Protein AF-A0A9E7R9G5-F1 (afdb_monomer_lite)

InterPro domains:
  IPR026875 Phosphohydrolase-associated domain [PF13286] (7-100)

Structure (mmCIF, N/CA/C/O backbone):
data_AF-A0A9E7R9G5-F1
#
_entry.id   AF-A0A9E7R9G5-F1
#
loop_
_atom_site.group_PDB
_atom_site.id
_atom_site.type_symbol
_atom_site.label_atom_id
_atom_site.label_alt_id
_atom_site.label_comp_id
_atom_site.label_asym_id
_atom_site.label_entity_id
_atom_site.label_seq_id
_atom_site.pdbx_PDB_ins_code
_atom_site.Cartn_x
_atom_site.Cartn_y
_atom_site.Cartn_z
_atom_site.occupancy
_atom_site.B_iso_or_equiv
_atom_site.auth_seq_id
_atom_site.auth_comp_id
_atom_site.auth_asym_id
_atom_site.auth_atom_id
_atom_site.pdbx_PDB_model_num
ATOM 1 N N . MET A 1 1 ? 2.559 0.585 41.086 1.00 63.09 1 MET A N 1
ATOM 2 C CA . MET A 1 1 ? 2.201 -0.630 40.316 1.00 63.09 1 MET A CA 1
ATOM 3 C C . MET A 1 1 ? 0.713 -0.705 39.971 1.00 63.09 1 MET A C 1
ATOM 5 O O . MET A 1 1 ? 0.422 -0.609 38.792 1.00 63.09 1 MET A O 1
ATOM 9 N N . LYS A 1 2 ? -0.228 -0.760 40.932 1.00 73.81 2 LYS A N 1
ATOM 10 C CA . LYS A 1 2 ? -1.682 -0.893 40.648 1.00 73.81 2 LYS A CA 1
ATOM 11 C C . LYS A 1 2 ? -2.283 0.140 39.677 1.00 73.81 2 LYS A C 1
ATOM 13 O O . LYS A 1 2 ? -3.089 -0.221 38.835 1.00 73.81 2 LYS A O 1
ATOM 18 N N . ALA A 1 3 ? -1.894 1.414 39.757 1.00 77.81 3 ALA A N 1
ATOM 19 C CA . ALA A 1 3 ? -2.446 2.447 38.870 1.00 77.81 3 ALA A CA 1
ATOM 20 C C . ALA A 1 3 ? -2.079 2.235 37.387 1.00 77.81 3 ALA A C 1
ATOM 22 O O . ALA A 1 3 ? -2.902 2.475 36.511 1.00 77.81 3 ALA A O 1
ATOM 23 N N . LEU A 1 4 ? -0.865 1.742 37.109 1.00 80.69 4 LEU A N 1
ATOM 24 C CA . LEU A 1 4 ? -0.420 1.440 35.745 1.00 80.69 4 LEU A CA 1
ATOM 25 C C . LEU A 1 4 ? -1.206 0.260 35.156 1.00 80.69 4 LEU A C 1
ATOM 27 O O . LEU A 1 4 ? -1.590 0.289 33.992 1.00 80.69 4 LEU A O 1
ATOM 31 N N . GLU A 1 5 ? -1.483 -0.741 35.988 1.00 88.25 5 GLU A N 1
ATOM 32 C CA . GLU A 1 5 ? -2.271 -1.919 35.627 1.00 88.25 5 GLU A CA 1
ATOM 33 C C . GLU A 1 5 ? -3.726 -1.549 35.289 1.00 88.25 5 GLU A C 1
ATOM 35 O O . GLU A 1 5 ? -4.255 -1.982 34.267 1.00 88.25 5 GLU A O 1
ATOM 40 N N . VAL A 1 6 ? -4.341 -0.651 36.069 1.00 93.44 6 VAL A N 1
ATOM 41 C CA . VAL A 1 6 ? -5.690 -0.127 35.789 1.00 93.44 6 VAL A CA 1
ATOM 42 C C . VAL A 1 6 ? -5.736 0.632 34.458 1.00 93.44 6 VAL A C 1
ATOM 44 O O . VAL A 1 6 ? -6.659 0.432 33.671 1.00 93.44 6 VAL A O 1
ATOM 47 N N . VAL A 1 7 ? -4.734 1.466 34.161 1.00 95.88 7 VAL A N 1
ATOM 48 C CA . VAL A 1 7 ? -4.665 2.198 32.881 1.00 95.88 7 VAL A CA 1
ATOM 49 C C . VAL A 1 7 ? -4.516 1.240 31.697 1.00 95.88 7 VAL A C 1
ATOM 51 O O . VAL A 1 7 ? -5.191 1.411 30.682 1.00 95.88 7 VAL A O 1
ATOM 54 N N . GLN A 1 8 ? -3.682 0.204 31.815 1.00 96.38 8 GLN A N 1
ATOM 55 C CA . GLN A 1 8 ? -3.548 -0.816 30.770 1.00 96.38 8 GLN A CA 1
ATOM 56 C C . GLN A 1 8 ? -4.876 -1.539 30.518 1.00 96.38 8 GLN A C 1
ATOM 58 O O . GLN A 1 8 ? -5.286 -1.676 29.368 1.00 96.38 8 GLN A O 1
ATOM 63 N N . GLN A 1 9 ? -5.592 -1.926 31.576 1.00 96.44 9 GLN A N 1
ATOM 64 C CA . GLN A 1 9 ? -6.910 -2.557 31.455 1.00 96.44 9 GLN A CA 1
ATOM 65 C C . GLN A 1 9 ? -7.932 -1.642 30.769 1.00 96.44 9 GLN A C 1
ATOM 67 O O . GLN A 1 9 ? -8.675 -2.096 29.901 1.00 96.44 9 GLN A O 1
ATOM 72 N N . GLN A 1 10 ? -7.946 -0.349 31.100 1.00 96.56 10 GLN A N 1
ATOM 73 C CA . GLN A 1 10 ? -8.817 0.628 30.441 1.00 96.56 10 GLN A CA 1
ATOM 74 C C . GLN A 1 10 ? -8.511 0.752 28.944 1.00 96.56 10 GLN A C 1
ATOM 76 O O . GLN A 1 10 ? -9.431 0.749 28.127 1.00 96.56 10 GLN A O 1
ATOM 81 N N . ILE A 1 11 ? -7.229 0.808 28.570 1.00 97.69 11 ILE A N 1
ATOM 82 C CA . ILE A 1 11 ? -6.806 0.839 27.164 1.00 97.69 11 ILE A CA 1
ATOM 83 C C . ILE A 1 11 ? -7.270 -0.424 26.431 1.00 97.69 11 ILE A C 1
ATOM 85 O O . ILE A 1 11 ? -7.795 -0.323 25.322 1.00 97.69 11 ILE A O 1
ATOM 89 N N . GLU A 1 12 ? -7.118 -1.604 27.033 1.00 97.94 12 GLU A N 1
ATOM 90 C CA . GLU A 1 12 ? -7.557 -2.858 26.412 1.00 97.94 12 GLU A CA 1
ATOM 91 C C . GLU A 1 12 ? -9.081 -2.923 26.247 1.00 97.94 12 GLU A C 1
ATOM 93 O O . GLU A 1 12 ? -9.568 -3.312 25.184 1.00 97.94 12 GLU A O 1
ATOM 98 N N . ILE A 1 13 ? -9.847 -2.442 27.232 1.00 97.50 13 ILE A N 1
ATOM 99 C CA . ILE A 1 13 ? -11.305 -2.306 27.105 1.00 97.50 13 ILE A CA 1
ATOM 100 C C . ILE A 1 13 ? -11.656 -1.376 25.935 1.00 97.50 13 ILE A C 1
ATOM 102 O O . ILE A 1 13 ? -12.480 -1.738 25.092 1.00 97.50 13 ILE A O 1
ATOM 106 N N . LEU A 1 14 ? -11.008 -0.212 25.821 1.00 98.06 14 LEU A N 1
ATOM 107 C CA . LEU A 1 14 ? -11.255 0.730 24.723 1.00 98.06 14 LEU A CA 1
ATOM 108 C C . LEU A 1 14 ? -10.889 0.140 23.354 1.00 98.06 14 LEU A C 1
ATOM 110 O O . LEU A 1 14 ? -11.637 0.324 22.389 1.00 98.06 14 LEU A O 1
ATOM 114 N N . LYS A 1 15 ? -9.788 -0.615 23.256 1.00 97.75 15 LYS A N 1
ATOM 115 C CA . LYS A 1 15 ? -9.417 -1.338 22.030 1.00 97.75 15 LYS A CA 1
ATOM 116 C C . LYS A 1 15 ? -10.464 -2.384 21.658 1.00 97.75 15 LYS A C 1
ATOM 118 O O . LYS A 1 15 ? -10.830 -2.470 20.486 1.00 97.75 15 LYS A O 1
ATOM 123 N N . HIS A 1 16 ? -10.971 -3.152 22.623 1.00 96.88 16 HIS A N 1
ATOM 124 C CA . HIS A 1 16 ? -12.015 -4.151 22.381 1.00 96.88 16 HIS A CA 1
ATOM 125 C C . HIS A 1 16 ? -13.327 -3.521 21.919 1.00 96.88 16 HIS A C 1
ATOM 127 O O . HIS A 1 16 ? -13.885 -3.958 20.911 1.00 96.88 16 HIS A O 1
ATOM 133 N N . LEU A 1 17 ? -13.782 -2.461 22.592 1.00 96.88 17 LEU A N 1
ATOM 134 C CA . LEU A 1 17 ? -14.980 -1.725 22.191 1.00 96.88 17 LEU A CA 1
ATOM 135 C C . LEU A 1 17 ? -14.819 -1.131 20.787 1.00 96.88 17 LEU A C 1
ATOM 137 O O . LEU A 1 17 ? -15.700 -1.297 19.946 1.00 96.88 17 LEU A O 1
ATOM 141 N N . THR A 1 18 ? -13.667 -0.525 20.490 1.00 96.69 18 THR A N 1
ATOM 142 C CA . THR A 1 18 ? -13.371 0.008 19.151 1.00 96.69 18 THR A CA 1
ATOM 143 C C . THR A 1 18 ? -13.376 -1.103 18.105 1.00 96.69 18 THR A C 1
ATOM 145 O O . THR A 1 18 ? -13.973 -0.955 17.039 1.00 96.69 18 THR A O 1
ATOM 148 N N . LYS A 1 19 ? -12.753 -2.249 18.400 1.00 94.12 19 LYS A N 1
ATOM 149 C CA . LYS A 1 19 ? -12.718 -3.382 17.475 1.00 94.12 19 LYS A CA 1
ATOM 150 C C . LYS A 1 19 ? -14.124 -3.883 17.151 1.00 94.12 19 LYS A C 1
ATOM 152 O O . LYS A 1 19 ? -14.422 -4.068 15.977 1.00 94.12 19 LYS A O 1
ATOM 157 N N . PHE A 1 20 ? -14.966 -4.060 18.166 1.00 93.50 20 PHE A N 1
ATOM 158 C CA . PHE A 1 20 ? -16.303 -4.633 18.020 1.00 93.50 20 PHE A CA 1
ATOM 159 C C . PHE A 1 20 ? -17.317 -3.667 17.385 1.00 93.50 20 PHE A C 1
ATOM 161 O O . PHE A 1 20 ? -18.064 -4.046 16.485 1.00 93.50 20 PHE A O 1
ATOM 168 N N . TYR A 1 21 ? -17.346 -2.408 17.824 1.00 92.69 21 TYR A N 1
ATOM 169 C CA . TYR A 1 21 ? -18.369 -1.458 17.375 1.00 92.69 21 TYR A CA 1
ATOM 170 C C . TYR A 1 21 ? -17.963 -0.655 16.139 1.00 92.69 21 TYR A C 1
ATOM 172 O O . TYR A 1 21 ? -18.830 -0.246 15.368 1.00 92.69 21 TYR A O 1
ATOM 180 N N . VAL A 1 22 ? -16.662 -0.432 15.929 1.00 93.62 22 VAL A N 1
ATOM 181 C CA . VAL A 1 22 ? -16.160 0.391 14.819 1.00 93.62 22 VAL A CA 1
ATOM 182 C C . VAL A 1 22 ? -15.505 -0.479 13.756 1.00 93.62 22 VAL A C 1
ATOM 184 O O . VAL A 1 22 ? -15.916 -0.443 12.598 1.00 93.62 22 VAL A O 1
ATOM 187 N N . ILE A 1 23 ? -14.503 -1.284 14.131 1.00 91.62 23 ILE A N 1
ATOM 188 C CA . ILE A 1 23 ? -13.678 -1.985 13.138 1.00 91.62 23 ILE A CA 1
ATOM 189 C C . ILE A 1 23 ? -14.483 -3.071 12.421 1.00 91.62 23 ILE A C 1
ATOM 191 O O . ILE A 1 23 ? -14.434 -3.147 11.199 1.00 91.62 23 ILE A O 1
ATOM 195 N N . THR A 1 24 ? -15.249 -3.887 13.149 1.00 91.19 24 THR A N 1
ATOM 196 C CA . THR A 1 24 ? -16.042 -4.985 12.568 1.00 91.19 24 THR A CA 1
ATOM 197 C C . THR A 1 24 ? -17.379 -4.551 11.968 1.00 91.19 24 THR A C 1
ATOM 199 O O . THR A 1 24 ? -18.174 -5.403 11.576 1.00 91.19 24 THR A O 1
ATOM 202 N N . ASN A 1 25 ? -17.641 -3.246 11.856 1.00 93.38 25 ASN A N 1
ATOM 203 C CA . ASN A 1 25 ? -18.810 -2.758 11.135 1.00 93.38 25 ASN A CA 1
ATOM 204 C C . ASN A 1 25 ? -18.758 -3.200 9.658 1.00 93.38 25 ASN A C 1
ATOM 206 O O . ASN A 1 25 ? -17.717 -3.108 9.002 1.00 93.38 25 ASN A O 1
ATOM 210 N N . SER A 1 26 ? -19.892 -3.657 9.121 1.00 88.50 26 SER A N 1
ATOM 211 C CA . SER A 1 26 ? -19.994 -4.210 7.765 1.00 88.50 26 SER A CA 1
ATOM 212 C C . SER A 1 26 ? -19.550 -3.235 6.670 1.00 88.50 26 SER A C 1
ATOM 214 O O . SER A 1 26 ? -18.868 -3.654 5.735 1.00 88.50 26 SER A O 1
ATOM 216 N N . GLY A 1 27 ? -19.860 -1.942 6.797 1.00 91.56 27 GLY A N 1
ATOM 217 C CA . GLY A 1 27 ? -19.439 -0.920 5.838 1.00 91.56 27 GLY A CA 1
ATOM 218 C C . GLY A 1 27 ? -17.920 -0.740 5.813 1.00 91.56 27 GLY A C 1
ATOM 219 O O . GLY A 1 27 ? -17.313 -0.718 4.741 1.00 91.56 27 GLY A O 1
ATOM 220 N N . LEU A 1 28 ? -17.278 -0.705 6.986 1.00 92.38 28 LEU A N 1
ATOM 221 C CA . LEU A 1 28 ? -15.818 -0.623 7.060 1.00 92.38 28 LEU A CA 1
ATOM 222 C C . LEU A 1 28 ? -15.157 -1.909 6.544 1.00 92.38 28 LEU A C 1
ATOM 224 O O . LEU A 1 28 ? -14.161 -1.846 5.827 1.00 92.38 28 LEU A O 1
ATOM 228 N N . MET A 1 29 ? -15.727 -3.076 6.848 1.00 92.88 29 MET A N 1
ATOM 229 C CA . MET A 1 29 ? -15.251 -4.360 6.324 1.00 92.88 29 MET A CA 1
ATOM 230 C C . MET A 1 29 ? -15.307 -4.414 4.790 1.00 92.88 29 MET A C 1
ATOM 232 O O . MET A 1 29 ? -14.344 -4.854 4.158 1.00 92.88 29 MET A O 1
ATOM 236 N N . GLN A 1 30 ? -16.386 -3.913 4.176 1.00 93.81 30 GLN A N 1
ATOM 237 C CA . GLN A 1 30 ? -16.502 -3.790 2.718 1.00 93.81 30 GLN A CA 1
ATOM 238 C C . GLN A 1 30 ? -15.426 -2.864 2.136 1.00 93.81 30 GLN A C 1
ATOM 240 O O . GLN A 1 30 ? -14.767 -3.225 1.158 1.00 93.81 30 GLN A O 1
ATOM 245 N N . GLN A 1 31 ? -15.195 -1.703 2.759 1.00 93.44 31 GLN A N 1
ATOM 246 C CA . GLN A 1 31 ? -14.135 -0.778 2.342 1.00 93.44 31 GLN A CA 1
ATOM 247 C C . GLN A 1 31 ? -12.747 -1.422 2.443 1.00 93.44 31 GLN A C 1
ATOM 249 O O . GLN A 1 31 ? -11.966 -1.356 1.495 1.00 93.44 31 GLN A O 1
ATOM 254 N N . GLN A 1 32 ? -12.449 -2.116 3.544 1.00 93.94 32 GLN A N 1
ATOM 255 C CA . GLN A 1 32 ? -11.178 -2.823 3.722 1.00 93.94 32 GLN A CA 1
ATOM 256 C C . GLN A 1 32 ? -10.979 -3.940 2.695 1.00 93.94 32 GLN A C 1
ATOM 258 O O . GLN A 1 32 ? -9.862 -4.136 2.213 1.00 93.94 32 GLN A O 1
ATOM 263 N N . LEU A 1 33 ? -12.040 -4.671 2.343 1.00 96.06 33 LEU A N 1
ATOM 264 C CA . LEU A 1 33 ? -11.982 -5.689 1.296 1.00 96.06 33 LEU A CA 1
ATOM 265 C C . LEU A 1 33 ? -11.617 -5.063 -0.059 1.00 96.06 33 LEU A C 1
ATOM 267 O O . LEU A 1 33 ? -10.720 -5.564 -0.741 1.00 96.06 33 LEU A O 1
ATOM 271 N N . GLY A 1 34 ? -12.256 -3.943 -0.410 1.00 95.19 34 GLY A N 1
ATOM 272 C CA . GLY A 1 34 ? -11.940 -3.174 -1.614 1.00 95.19 34 GLY A CA 1
ATOM 273 C C . GLY A 1 34 ? -10.497 -2.664 -1.624 1.00 95.19 34 GLY A C 1
ATOM 274 O O . GLY A 1 34 ? -9.775 -2.884 -2.594 1.00 95.19 34 GLY A O 1
ATOM 275 N N . GLN A 1 35 ? -10.034 -2.070 -0.523 1.00 96.06 35 GLN A N 1
ATOM 276 C CA . GLN A 1 35 ? -8.663 -1.559 -0.417 1.00 96.06 35 GLN A CA 1
ATOM 277 C C . GLN A 1 35 ? -7.608 -2.667 -0.515 1.00 96.06 35 GLN A C 1
ATOM 279 O O . GLN A 1 35 ? -6.611 -2.514 -1.221 1.00 96.06 35 GLN A O 1
ATOM 284 N N . LYS A 1 36 ? -7.839 -3.831 0.108 1.00 97.50 36 LYS A N 1
ATOM 285 C CA . LYS A 1 36 ? -6.950 -4.999 -0.042 1.00 97.50 36 LYS A CA 1
ATOM 286 C C . LYS A 1 36 ? -6.836 -5.445 -1.498 1.00 97.50 36 LYS A C 1
ATOM 288 O O . LYS A 1 36 ? -5.754 -5.838 -1.927 1.00 97.50 36 LYS A O 1
ATOM 293 N N . ARG A 1 37 ? -7.939 -5.396 -2.250 1.00 97.38 37 ARG A N 1
ATOM 294 C CA . ARG A 1 37 ? -7.947 -5.713 -3.681 1.00 97.38 37 ARG A CA 1
ATOM 295 C C . ARG A 1 37 ? -7.126 -4.699 -4.479 1.00 97.38 37 ARG A C 1
ATOM 297 O O . ARG A 1 37 ? -6.259 -5.117 -5.235 1.00 97.38 37 ARG A O 1
ATOM 304 N N . VAL A 1 38 ? -7.344 -3.402 -4.250 1.00 97.12 38 VAL A N 1
ATOM 305 C CA . VAL A 1 38 ? -6.590 -2.313 -4.899 1.00 97.12 38 VAL A CA 1
ATOM 306 C C . VAL A 1 38 ? -5.085 -2.476 -4.678 1.00 97.12 38 VAL A C 1
ATOM 308 O O . VAL A 1 38 ? -4.324 -2.472 -5.640 1.00 97.12 38 VAL A O 1
ATOM 311 N N . VAL A 1 39 ? -4.649 -2.674 -3.429 1.00 98.00 39 VAL A N 1
ATOM 312 C CA . VAL A 1 39 ? -3.222 -2.833 -3.094 1.00 98.00 39 VAL A CA 1
ATOM 313 C C . VAL A 1 39 ? -2.622 -4.075 -3.750 1.00 98.00 39 VAL A C 1
ATOM 315 O O . VAL A 1 39 ? -1.526 -3.994 -4.301 1.00 98.00 39 VAL A O 1
ATOM 318 N N . ARG A 1 40 ? -3.330 -5.212 -3.713 1.00 98.38 40 ARG A N 1
ATOM 319 C CA . ARG A 1 40 ? -2.866 -6.461 -4.331 1.00 98.38 40 ARG A CA 1
ATOM 320 C C . ARG A 1 40 ? -2.654 -6.295 -5.833 1.00 98.38 40 ARG A C 1
ATOM 322 O O . ARG A 1 40 ? -1.568 -6.571 -6.324 1.00 98.38 40 ARG A O 1
ATOM 329 N N . GLU A 1 41 ? -3.672 -5.808 -6.534 1.00 97.50 41 GLU A N 1
ATOM 330 C CA . GLU A 1 41 ? -3.633 -5.683 -7.993 1.00 97.50 41 GLU A CA 1
ATOM 331 C C . GLU A 1 41 ? -2.605 -4.628 -8.440 1.00 97.50 41 GLU A C 1
ATOM 333 O O . GLU A 1 41 ? -1.890 -4.843 -9.416 1.00 97.50 41 GLU A O 1
ATOM 338 N N . LEU A 1 42 ? -2.454 -3.521 -7.696 1.00 97.00 42 LEU A N 1
ATOM 339 C CA . LEU A 1 42 ? -1.374 -2.555 -7.940 1.00 97.00 42 LEU A CA 1
ATOM 340 C C . LEU A 1 42 ? 0.012 -3.178 -7.766 1.00 97.00 42 LEU A C 1
ATOM 342 O O . LEU A 1 42 ? 0.917 -2.876 -8.541 1.00 97.00 42 LEU A O 1
ATOM 346 N N . PHE A 1 43 ? 0.194 -4.011 -6.739 1.00 98.06 43 PHE A N 1
ATOM 347 C CA . PHE A 1 43 ? 1.474 -4.663 -6.489 1.00 98.06 43 PHE A CA 1
ATOM 348 C C . PHE A 1 43 ? 1.828 -5.627 -7.618 1.00 98.06 43 PHE A C 1
ATOM 350 O O . PHE A 1 43 ? 2.940 -5.568 -8.133 1.00 98.06 43 PHE A O 1
ATOM 357 N N . GLU A 1 44 ? 0.890 -6.482 -8.020 1.00 97.50 44 GLU A N 1
ATOM 358 C CA . GLU A 1 44 ? 1.080 -7.449 -9.105 1.00 97.50 44 GLU A CA 1
ATOM 359 C C . GLU A 1 44 ? 1.430 -6.748 -10.425 1.00 97.50 44 GLU A C 1
ATOM 361 O O . GLU A 1 44 ? 2.441 -7.084 -11.050 1.00 97.50 44 GLU A O 1
ATOM 366 N N . GLU A 1 45 ? 0.668 -5.713 -10.798 1.00 96.19 45 GLU A N 1
ATOM 367 C CA . GLU A 1 45 ? 0.932 -4.938 -12.010 1.00 96.19 45 GLU A CA 1
ATOM 368 C C . GLU A 1 45 ? 2.308 -4.271 -11.946 1.00 96.19 45 GLU A C 1
ATOM 370 O O . GLU A 1 45 ? 3.144 -4.462 -12.828 1.00 96.19 45 GLU A O 1
ATOM 375 N N . PHE A 1 46 ? 2.594 -3.501 -10.894 1.00 95.69 46 PHE A N 1
ATOM 376 C CA . PHE A 1 46 ? 3.860 -2.774 -10.820 1.00 95.69 46 PHE A CA 1
ATOM 377 C C . PHE A 1 46 ? 5.069 -3.676 -10.644 1.00 95.69 46 PHE A C 1
ATOM 379 O O . PHE A 1 46 ? 6.154 -3.322 -11.105 1.00 95.69 46 PHE A O 1
ATOM 386 N N . TYR A 1 47 ? 4.910 -4.849 -10.038 1.00 96.88 47 TYR A N 1
ATOM 387 C CA . TYR A 1 47 ? 5.975 -5.837 -9.994 1.00 96.88 47 TYR A CA 1
ATOM 388 C C . TYR A 1 47 ? 6.327 -6.326 -11.398 1.00 96.88 47 TYR A C 1
ATOM 390 O O . TYR A 1 47 ? 7.508 -6.301 -11.760 1.00 96.88 47 TYR A O 1
ATOM 398 N N . SER A 1 48 ? 5.323 -6.654 -12.213 1.00 95.75 48 SER A N 1
ATOM 399 C CA . SER A 1 48 ? 5.510 -7.004 -13.626 1.00 95.75 48 SER A CA 1
ATOM 400 C C . SER A 1 48 ? 6.151 -5.850 -14.411 1.00 95.75 48 SER A C 1
ATOM 402 O O . SER A 1 48 ? 7.214 -5.999 -15.012 1.00 95.75 48 SER A O 1
ATOM 404 N N . GLN A 1 49 ? 5.603 -4.641 -14.279 1.00 94.50 49 GLN A N 1
ATOM 405 C CA . GLN A 1 49 ? 6.073 -3.435 -14.969 1.00 94.50 49 GLN A CA 1
ATOM 406 C C . GLN A 1 49 ? 7.460 -2.949 -14.510 1.00 94.50 49 GLN A C 1
ATOM 408 O O . GLN A 1 49 ? 8.084 -2.122 -15.177 1.00 94.50 49 GLN A O 1
ATOM 413 N N . SER A 1 50 ? 7.955 -3.419 -13.362 1.00 94.38 50 SER A N 1
ATOM 414 C CA . SER A 1 50 ? 9.288 -3.077 -12.845 1.00 94.38 50 SER A CA 1
ATOM 415 C C . SER A 1 50 ? 10.412 -3.928 -13.440 1.00 94.38 50 SER A C 1
ATOM 417 O O . SER A 1 50 ? 11.588 -3.677 -13.142 1.00 94.38 50 SER A O 1
ATOM 419 N N . ALA A 1 51 ? 10.083 -4.945 -14.238 1.00 93.81 51 ALA A N 1
ATOM 420 C CA . ALA A 1 51 ? 11.063 -5.857 -14.805 1.00 93.81 51 ALA A CA 1
ATOM 421 C C . ALA A 1 51 ? 11.990 -5.146 -15.818 1.00 93.81 51 ALA A C 1
ATOM 423 O O . ALA A 1 51 ? 11.552 -4.214 -16.501 1.00 93.81 51 ALA A O 1
ATOM 424 N N . PRO A 1 52 ? 13.295 -5.478 -15.873 1.00 89.25 52 PRO A N 1
ATOM 425 C CA . PRO A 1 52 ? 14.238 -4.870 -16.817 1.00 89.25 52 PRO A CA 1
ATOM 426 C C . PRO A 1 52 ? 13.779 -4.903 -18.275 1.00 89.25 52 PRO A C 1
ATOM 428 O O . PRO A 1 52 ? 13.884 -3.886 -18.951 1.00 89.25 52 PRO A O 1
ATOM 431 N N . GLU A 1 53 ? 13.208 -6.021 -18.703 1.00 92.06 53 GLU A N 1
ATOM 432 C CA . GLU A 1 53 ? 12.719 -6.299 -20.052 1.00 92.06 53 GLU A CA 1
ATOM 433 C C . GLU A 1 53 ? 11.512 -5.449 -20.475 1.00 92.06 53 GLU A C 1
ATOM 435 O O . GLU A 1 53 ? 11.266 -5.285 -21.665 1.00 92.06 53 GLU A O 1
ATOM 440 N N . VAL A 1 54 ? 10.778 -4.877 -19.516 1.00 90.75 54 VAL A N 1
ATOM 441 C CA . VAL A 1 54 ? 9.615 -4.011 -19.778 1.00 90.75 54 VAL A CA 1
ATOM 442 C C . VAL A 1 54 ? 10.024 -2.535 -19.899 1.00 90.75 54 VAL A C 1
ATOM 444 O O . VAL A 1 54 ? 9.247 -1.690 -20.343 1.00 90.75 54 VAL A O 1
ATOM 447 N N . GLN A 1 55 ? 11.245 -2.178 -19.495 1.00 86.19 55 GLN A N 1
ATOM 448 C CA . GLN A 1 55 ? 11.709 -0.792 -19.539 1.00 86.19 55 GLN A CA 1
ATOM 449 C C . GLN A 1 55 ? 12.281 -0.423 -20.918 1.00 86.19 55 GLN A C 1
ATOM 451 O O . GLN A 1 55 ? 13.029 -1.220 -21.482 1.00 86.19 55 GLN A O 1
ATOM 456 N N . PRO A 1 56 ? 12.035 0.807 -21.427 1.00 84.19 56 PRO A N 1
ATOM 457 C CA . PRO A 1 56 ? 11.362 1.954 -20.787 1.00 84.19 56 PRO A CA 1
ATOM 458 C C . PRO A 1 56 ? 9.829 2.043 -20.971 1.00 84.19 56 PRO A C 1
ATOM 460 O O . PRO A 1 56 ? 9.222 3.042 -20.569 1.00 84.19 56 PRO A O 1
ATOM 463 N N . GLN A 1 57 ? 9.190 1.049 -21.590 1.00 86.00 57 GLN A N 1
ATOM 464 C CA . GLN A 1 57 ? 7.761 1.046 -21.947 1.00 86.00 57 GLN A CA 1
ATOM 465 C C . GLN A 1 57 ? 6.818 0.804 -20.752 1.00 86.00 57 GLN A C 1
ATOM 467 O O . GLN A 1 57 ? 5.600 0.824 -20.911 1.00 86.00 57 GLN A O 1
ATOM 472 N N . SER A 1 58 ? 7.373 0.631 -19.552 1.00 89.94 58 SER A N 1
ATOM 473 C CA . SER A 1 58 ? 6.666 0.383 -18.294 1.00 89.94 58 SER A CA 1
ATOM 474 C C . SER A 1 58 ? 5.495 1.328 -18.011 1.00 89.94 58 SER A C 1
ATOM 476 O O . SER A 1 58 ? 5.617 2.546 -18.121 1.00 89.94 58 SER A O 1
ATOM 478 N N . ALA A 1 59 ? 4.384 0.802 -17.500 1.00 87.38 59 ALA A N 1
ATOM 479 C CA . ALA A 1 59 ? 3.253 1.606 -17.028 1.00 87.38 59 ALA A CA 1
ATOM 480 C C . ALA A 1 59 ? 3.521 2.348 -15.695 1.00 87.38 59 ALA A C 1
ATOM 482 O O . ALA A 1 59 ? 2.669 3.106 -15.224 1.00 87.38 59 ALA A O 1
ATOM 483 N N . ILE A 1 60 ? 4.698 2.171 -15.076 1.00 90.31 60 ILE A N 1
ATOM 484 C CA . ILE A 1 60 ? 5.080 2.892 -13.852 1.00 90.31 60 ILE A CA 1
ATOM 485 C C . ILE A 1 60 ? 5.170 4.403 -14.150 1.00 90.31 60 ILE A C 1
ATOM 487 O O . ILE A 1 60 ? 5.875 4.793 -15.090 1.00 90.31 60 ILE A O 1
ATOM 491 N N . PRO A 1 61 ? 4.519 5.280 -13.355 1.00 86.00 61 PRO A N 1
ATOM 492 C CA . PRO A 1 61 ? 4.560 6.720 -13.595 1.00 86.00 61 PRO A CA 1
ATOM 493 C C . PRO A 1 61 ? 5.981 7.293 -13.516 1.00 86.00 61 PRO A C 1
ATOM 495 O O . PRO A 1 61 ? 6.781 6.884 -12.673 1.00 86.00 61 PRO A O 1
ATOM 498 N N . SER A 1 62 ? 6.265 8.289 -14.362 1.00 82.81 62 SER A N 1
ATOM 499 C CA . SER A 1 62 ? 7.601 8.882 -14.553 1.00 82.81 62 SER A CA 1
ATOM 500 C C . SER A 1 62 ? 8.367 9.211 -13.252 1.00 82.81 62 SER A C 1
ATOM 502 O O . SER A 1 62 ? 9.498 8.738 -13.122 1.00 82.81 62 SER A O 1
ATOM 504 N N . PRO A 1 63 ? 7.775 9.866 -12.223 1.00 82.19 63 PRO A N 1
ATOM 505 C CA . PRO A 1 63 ? 8.494 10.185 -10.980 1.00 82.19 63 PRO A CA 1
ATOM 506 C C . PRO A 1 63 ? 9.054 8.965 -10.231 1.00 82.19 63 PRO A C 1
ATOM 508 O O . PRO A 1 63 ? 9.995 9.083 -9.448 1.00 82.19 63 PRO A O 1
ATOM 511 N N . TYR A 1 64 ? 8.479 7.780 -10.452 1.00 87.81 64 TYR A N 1
ATOM 512 C CA . TYR A 1 64 ? 8.908 6.543 -9.805 1.00 87.81 64 TYR A CA 1
ATOM 513 C C . TYR A 1 64 ? 9.906 5.738 -10.646 1.00 87.81 64 TYR A C 1
ATOM 515 O O . TYR A 1 64 ? 10.579 4.868 -10.096 1.00 87.81 64 TYR A O 1
ATOM 523 N N . ARG A 1 65 ? 10.055 6.023 -11.947 1.00 85.38 65 ARG A N 1
ATOM 524 C CA . ARG A 1 65 ? 11.020 5.315 -12.806 1.00 85.38 65 ARG A CA 1
ATOM 525 C C . ARG A 1 65 ? 12.466 5.638 -12.429 1.00 85.38 65 ARG A C 1
ATOM 527 O O . ARG A 1 65 ? 13.278 4.723 -12.324 1.00 85.38 65 ARG A O 1
ATOM 534 N N . GLU A 1 66 ? 12.763 6.898 -12.113 1.00 85.38 66 GLU A N 1
ATOM 535 C CA . GLU A 1 66 ? 14.093 7.293 -11.618 1.00 85.38 66 GLU A CA 1
ATOM 536 C C . GLU A 1 66 ? 14.423 6.618 -10.281 1.00 85.38 66 GLU A C 1
ATOM 538 O O . GLU A 1 66 ? 15.527 6.116 -10.063 1.00 85.38 66 GLU A O 1
ATOM 543 N N . ARG A 1 67 ? 13.423 6.504 -9.398 1.00 87.00 67 ARG A N 1
ATOM 544 C CA . ARG A 1 67 ? 13.563 5.762 -8.138 1.00 87.00 67 ARG A CA 1
ATOM 545 C C . ARG A 1 67 ? 13.842 4.279 -8.386 1.00 87.00 67 ARG A C 1
ATOM 547 O O . ARG A 1 67 ? 14.672 3.715 -7.682 1.00 87.00 67 ARG A O 1
ATOM 554 N N . LEU A 1 68 ? 13.198 3.653 -9.375 1.00 88.06 68 LEU A N 1
ATOM 555 C CA . LEU A 1 68 ? 13.456 2.253 -9.725 1.00 88.06 68 LEU A CA 1
ATOM 556 C C . LEU A 1 68 ? 14.913 2.038 -10.143 1.00 88.06 68 LEU A C 1
ATOM 558 O O . LEU A 1 68 ? 15.523 1.064 -9.705 1.00 88.06 68 LEU A O 1
ATOM 562 N N . LYS A 1 69 ? 15.481 2.949 -10.942 1.00 85.44 69 LYS A N 1
ATOM 563 C CA . LYS A 1 69 ? 16.896 2.891 -11.333 1.00 85.44 69 LYS A CA 1
ATOM 564 C C . LYS A 1 69 ? 17.807 2.894 -10.101 1.00 85.44 69 LYS A C 1
ATOM 566 O O . LYS A 1 69 ? 18.584 1.965 -9.927 1.00 85.44 69 LYS A O 1
ATOM 571 N N . GLY A 1 70 ? 17.595 3.826 -9.170 1.00 86.75 70 GLY A N 1
ATOM 572 C CA . GLY A 1 70 ? 18.368 3.874 -7.923 1.00 86.75 70 GLY A CA 1
ATOM 573 C C . GLY A 1 70 ? 18.177 2.665 -6.990 1.00 86.75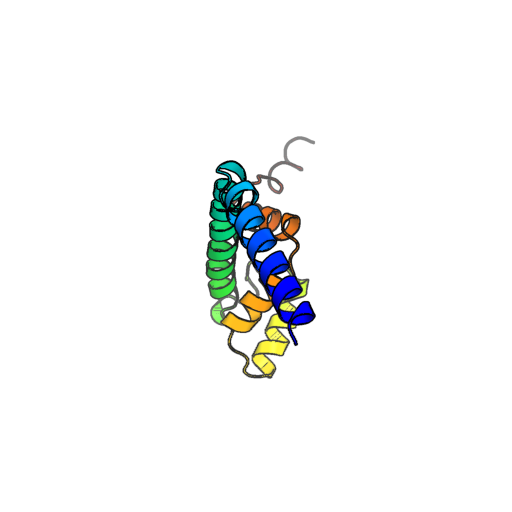 70 GLY A C 1
ATOM 574 O O . GLY A 1 70 ? 19.018 2.412 -6.130 1.00 86.75 70 GLY A O 1
ATOM 575 N N . TYR A 1 71 ? 17.082 1.906 -7.111 1.00 89.31 71 TYR A N 1
ATOM 576 C CA . TYR A 1 71 ? 16.933 0.623 -6.408 1.00 89.31 71 TYR A CA 1
ATOM 577 C C . TYR A 1 71 ? 17.739 -0.488 -7.085 1.00 89.31 71 TYR A C 1
ATOM 579 O O . TYR A 1 71 ? 18.369 -1.270 -6.378 1.00 89.31 71 TYR A O 1
ATOM 587 N N . ARG A 1 72 ? 17.771 -0.526 -8.425 1.00 85.81 72 ARG A N 1
ATOM 588 C CA . ARG A 1 72 ? 18.597 -1.477 -9.189 1.00 85.81 72 ARG A CA 1
ATOM 589 C C . ARG A 1 72 ? 20.085 -1.268 -8.921 1.00 85.81 72 ARG A C 1
ATOM 591 O O . ARG A 1 72 ? 20.782 -2.235 -8.653 1.00 85.81 72 ARG A O 1
ATOM 598 N N . ASP A 1 73 ? 20.538 -0.016 -8.897 1.00 88.69 73 ASP A N 1
ATOM 599 C CA . ASP A 1 73 ? 21.947 0.326 -8.648 1.00 88.69 73 ASP A CA 1
ATOM 600 C C . ASP A 1 73 ? 22.425 -0.098 -7.245 1.00 88.69 73 ASP A C 1
ATOM 602 O O . ASP A 1 73 ? 23.615 -0.293 -7.017 1.00 88.69 73 ASP A O 1
ATOM 606 N N . ARG A 1 74 ? 21.492 -0.252 -6.297 1.00 90.44 74 ARG A N 1
ATOM 607 C CA . ARG A 1 74 ? 21.750 -0.691 -4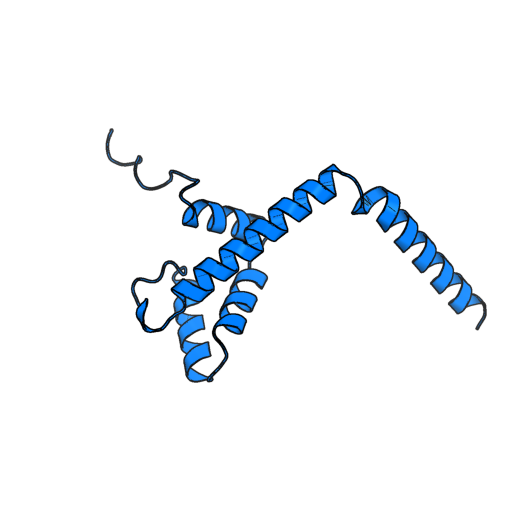.915 1.00 90.44 74 ARG A CA 1
ATOM 608 C C . ARG A 1 74 ? 21.422 -2.168 -4.673 1.00 90.44 74 ARG A C 1
ATOM 610 O O . ARG A 1 74 ? 21.373 -2.575 -3.517 1.00 90.44 74 ARG A O 1
ATOM 617 N N . ASP A 1 75 ? 21.141 -2.927 -5.733 1.00 89.38 75 ASP A N 1
ATOM 618 C CA . ASP A 1 75 ? 20.740 -4.339 -5.679 1.00 89.38 75 ASP A CA 1
ATOM 619 C C . ASP A 1 75 ? 19.546 -4.611 -4.736 1.00 89.38 75 ASP A C 1
ATOM 621 O O . ASP A 1 75 ? 19.437 -5.635 -4.061 1.00 89.38 75 ASP A O 1
ATOM 625 N N . VAL A 1 76 ? 18.617 -3.653 -4.648 1.00 92.62 76 VAL A N 1
ATOM 626 C CA . VAL A 1 76 ? 17.424 -3.793 -3.808 1.00 92.62 76 VAL A CA 1
ATOM 627 C C . VAL A 1 76 ? 16.356 -4.586 -4.572 1.00 92.62 76 VAL A C 1
ATOM 629 O O . VAL A 1 76 ? 16.037 -4.236 -5.715 1.00 92.62 76 VAL A O 1
ATOM 632 N N . PRO A 1 77 ? 15.707 -5.594 -3.950 1.00 94.62 77 PRO A N 1
ATOM 633 C CA . PRO A 1 77 ? 14.669 -6.373 -4.612 1.00 94.62 77 PRO A CA 1
ATOM 634 C C . PRO A 1 77 ? 13.539 -5.505 -5.180 1.00 94.62 77 PRO A C 1
ATOM 6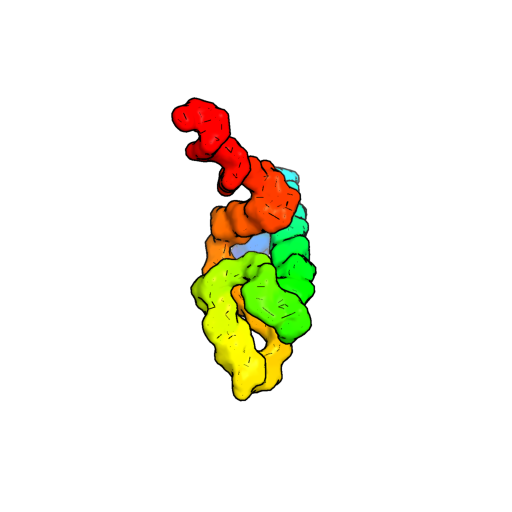36 O O . PRO A 1 77 ? 12.991 -4.640 -4.494 1.00 94.62 77 PRO A O 1
ATOM 639 N N . ARG A 1 78 ? 13.100 -5.802 -6.409 1.00 94.06 78 ARG A N 1
ATOM 640 C CA . ARG A 1 78 ? 11.993 -5.089 -7.083 1.00 94.06 78 ARG A CA 1
ATOM 641 C C . ARG A 1 78 ? 10.713 -5.040 -6.245 1.00 94.06 78 ARG A C 1
ATOM 643 O O . ARG A 1 78 ? 10.043 -4.015 -6.199 1.00 94.06 78 ARG A O 1
ATOM 650 N N . ALA A 1 79 ? 10.414 -6.120 -5.523 1.00 96.62 79 ALA A N 1
ATOM 651 C CA . ALA A 1 79 ? 9.273 -6.192 -4.611 1.00 96.62 79 ALA A CA 1
ATOM 652 C C . ALA A 1 79 ? 9.308 -5.083 -3.546 1.00 96.62 79 ALA A C 1
ATOM 654 O O . ALA A 1 79 ? 8.271 -4.508 -3.220 1.00 96.62 79 ALA A O 1
ATOM 655 N N . ARG A 1 80 ? 10.501 -4.738 -3.042 1.00 96.19 80 ARG A N 1
ATOM 656 C CA . ARG A 1 80 ? 10.679 -3.659 -2.068 1.00 96.19 80 ARG A CA 1
ATOM 657 C C . ARG A 1 80 ? 10.400 -2.297 -2.694 1.00 96.19 80 ARG A C 1
ATOM 659 O O . ARG A 1 80 ? 9.671 -1.512 -2.101 1.00 96.19 80 ARG A O 1
ATOM 666 N N . PHE A 1 81 ? 10.911 -2.049 -3.902 1.00 95.62 81 PHE A N 1
ATOM 667 C CA . PHE A 1 81 ? 10.592 -0.832 -4.652 1.00 95.62 81 PHE A CA 1
ATOM 668 C C . PHE A 1 81 ? 9.077 -0.664 -4.837 1.00 95.62 81 PHE A C 1
ATOM 670 O O . PHE A 1 81 ? 8.542 0.407 -4.560 1.00 95.62 81 PHE A O 1
ATOM 677 N N . VAL A 1 82 ? 8.378 -1.720 -5.265 1.00 97.00 82 VAL A N 1
ATOM 678 C CA . VAL A 1 82 ? 6.925 -1.674 -5.491 1.00 97.00 82 VAL A CA 1
ATOM 679 C C . VAL A 1 82 ? 6.169 -1.430 -4.185 1.00 97.00 82 VAL A C 1
ATOM 681 O O . VAL A 1 82 ? 5.261 -0.600 -4.153 1.00 97.00 82 VAL A O 1
ATOM 684 N N . ALA A 1 83 ? 6.569 -2.092 -3.096 1.00 97.56 83 ALA A N 1
ATOM 685 C CA . ALA A 1 83 ? 5.987 -1.859 -1.778 1.00 97.56 83 ALA A CA 1
ATOM 686 C C . ALA A 1 83 ? 6.178 -0.403 -1.320 1.00 97.56 83 ALA A C 1
ATOM 688 O O . ALA A 1 83 ? 5.216 0.228 -0.889 1.00 97.56 83 ALA A O 1
ATOM 689 N N . ASP A 1 84 ? 7.384 0.154 -1.468 1.00 95.75 84 ASP A N 1
ATOM 690 C CA . ASP A 1 84 ? 7.686 1.539 -1.089 1.00 95.75 84 ASP A CA 1
ATOM 691 C C . ASP A 1 84 ? 6.961 2.558 -1.993 1.00 95.75 84 ASP A C 1
ATOM 693 O O . ASP A 1 84 ? 6.570 3.632 -1.532 1.00 95.75 84 ASP A O 1
ATOM 697 N N . LEU A 1 85 ? 6.753 2.234 -3.276 1.00 94.81 85 LEU A N 1
ATOM 698 C CA . LEU A 1 85 ? 5.933 3.031 -4.190 1.00 94.81 85 LEU A CA 1
ATOM 699 C C . LEU A 1 85 ? 4.491 3.079 -3.687 1.00 94.81 85 LEU A C 1
ATOM 701 O O . LEU A 1 85 ? 3.973 4.171 -3.463 1.00 94.81 85 LEU A O 1
ATOM 705 N N . ILE A 1 86 ? 3.860 1.922 -3.470 1.00 96.50 86 ILE A N 1
ATOM 706 C CA . ILE A 1 86 ? 2.451 1.840 -3.059 1.00 96.50 86 ILE A CA 1
ATOM 707 C C . ILE A 1 86 ? 2.248 2.464 -1.677 1.00 96.50 86 ILE A C 1
ATOM 709 O O . ILE A 1 86 ? 1.305 3.228 -1.492 1.00 96.50 86 ILE A O 1
ATOM 713 N N . ALA A 1 87 ? 3.156 2.215 -0.730 1.00 96.81 87 ALA A N 1
ATOM 714 C CA . ALA A 1 87 ? 3.093 2.786 0.614 1.00 96.81 87 ALA A CA 1
ATOM 715 C C . ALA A 1 87 ? 3.242 4.318 0.629 1.00 96.81 87 ALA A C 1
ATOM 717 O O . ALA A 1 87 ? 2.814 4.962 1.583 1.00 96.81 87 ALA A O 1
ATOM 718 N N . SER A 1 88 ? 3.827 4.909 -0.420 1.00 95.31 88 SER A N 1
ATOM 719 C CA . SER A 1 88 ? 3.930 6.367 -0.566 1.00 95.31 88 SER A CA 1
ATOM 720 C C . SER A 1 88 ? 2.664 7.032 -1.122 1.00 95.31 88 SER A C 1
ATOM 722 O O . SER A 1 88 ? 2.597 8.260 -1.170 1.00 95.31 88 SER A O 1
ATOM 724 N N . LEU A 1 89 ? 1.669 6.252 -1.556 1.00 94.56 89 LEU A N 1
ATOM 725 C CA . LEU A 1 89 ? 0.416 6.771 -2.094 1.00 94.56 89 LEU A CA 1
ATOM 726 C C . LEU A 1 89 ? -0.588 7.037 -0.972 1.00 94.56 89 LEU A C 1
ATO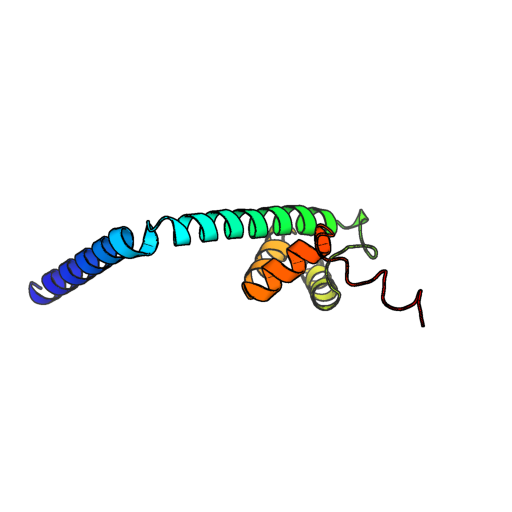M 728 O O . LEU A 1 89 ? -0.796 6.220 -0.078 1.00 94.56 89 LEU A O 1
ATOM 732 N N . THR A 1 90 ? -1.302 8.152 -1.081 1.00 95.88 90 THR A N 1
ATOM 733 C CA . THR A 1 90 ? -2.575 8.319 -0.368 1.00 95.88 90 THR A CA 1
ATOM 734 C C . THR A 1 90 ? -3.623 7.348 -0.920 1.00 95.88 90 THR A C 1
ATOM 736 O O . THR A 1 90 ? -3.550 6.930 -2.078 1.00 95.88 90 THR A O 1
ATOM 739 N N . GLU A 1 91 ? -4.665 7.051 -0.141 1.00 94.00 91 GLU A N 1
ATOM 740 C CA . GLU A 1 91 ? -5.772 6.186 -0.578 1.00 94.00 91 GLU A CA 1
ATOM 741 C C . GLU A 1 91 ? -6.398 6.659 -1.902 1.00 94.00 91 GLU A C 1
ATOM 743 O O . GLU A 1 91 ? -6.622 5.869 -2.820 1.00 94.00 91 GLU A O 1
ATOM 748 N N . ARG A 1 92 ? -6.607 7.976 -2.047 1.00 94.81 92 ARG A N 1
ATOM 749 C CA . ARG A 1 92 ? -7.152 8.575 -3.276 1.00 94.81 92 ARG A CA 1
ATOM 750 C C . ARG A 1 92 ? -6.243 8.338 -4.481 1.00 94.81 92 ARG A C 1
ATOM 752 O O . ARG A 1 92 ? -6.741 8.042 -5.564 1.00 94.81 92 ARG A O 1
ATOM 759 N N . GLN A 1 93 ? -4.929 8.461 -4.299 1.00 94.06 93 GLN A N 1
ATOM 760 C CA . GLN A 1 93 ? -3.956 8.211 -5.362 1.00 94.06 93 GLN A CA 1
ATOM 761 C C . GLN A 1 93 ? -3.900 6.728 -5.734 1.00 94.06 93 GLN A C 1
ATOM 763 O O . GLN A 1 93 ? -3.894 6.422 -6.923 1.00 94.06 93 GLN A O 1
ATOM 768 N N . ALA A 1 94 ? -3.915 5.818 -4.755 1.00 95.25 94 ALA A N 1
ATOM 769 C CA . ALA A 1 94 ? -3.921 4.377 -5.004 1.00 95.25 94 ALA A CA 1
ATOM 770 C C . ALA A 1 94 ? -5.152 3.955 -5.821 1.00 95.25 94 ALA A C 1
ATOM 772 O O . ALA A 1 94 ? -5.012 3.325 -6.867 1.00 95.25 94 ALA A O 1
ATOM 773 N N . VAL A 1 95 ? -6.351 4.387 -5.415 1.00 94.88 95 VAL A N 1
ATOM 774 C CA . VAL A 1 95 ? -7.593 4.091 -6.147 1.00 94.88 95 VAL A CA 1
ATOM 775 C C . VAL A 1 95 ? -7.584 4.707 -7.550 1.00 94.88 95 VAL A C 1
ATOM 777 O O . VAL A 1 95 ? -7.968 4.048 -8.514 1.00 94.88 95 VAL A O 1
ATOM 780 N N . ALA A 1 96 ? -7.137 5.957 -7.697 1.00 92.75 96 ALA A N 1
ATOM 781 C CA . ALA A 1 96 ? -7.078 6.614 -9.003 1.00 92.75 96 ALA A CA 1
ATOM 782 C C . ALA A 1 96 ? -6.103 5.914 -9.963 1.00 92.75 96 ALA A C 1
ATOM 784 O O . ALA A 1 96 ? -6.409 5.729 -11.141 1.00 92.75 96 ALA A O 1
ATOM 785 N N . LEU A 1 97 ? -4.938 5.508 -9.457 1.00 91.62 97 LEU A N 1
ATOM 786 C CA . LEU A 1 97 ? -3.914 4.821 -10.234 1.00 91.62 97 LEU A CA 1
ATOM 787 C C . LEU A 1 97 ? -4.362 3.411 -10.629 1.00 91.62 97 LEU A C 1
ATOM 789 O O . LEU A 1 97 ? -4.204 3.026 -11.785 1.00 91.62 97 LEU A O 1
ATOM 793 N N . HIS A 1 98 ? -4.994 2.688 -9.703 1.00 94.44 98 HIS A N 1
ATOM 794 C CA . HIS A 1 98 ? -5.579 1.370 -9.948 1.00 94.44 98 HIS A CA 1
ATOM 795 C C . HIS A 1 98 ? -6.639 1.416 -11.053 1.00 94.44 98 HIS A C 1
ATOM 797 O O . HIS A 1 98 ? -6.517 0.696 -12.042 1.00 94.44 98 HIS A O 1
ATOM 803 N N . ARG A 1 99 ? -7.595 2.350 -10.971 1.00 92.62 99 ARG A N 1
ATOM 804 C CA . ARG A 1 99 ? -8.613 2.550 -12.019 1.00 92.62 99 ARG A CA 1
ATOM 805 C C . ARG A 1 99 ? -8.008 2.893 -13.378 1.00 92.62 99 ARG A C 1
ATOM 807 O O . ARG A 1 99 ? -8.508 2.444 -14.404 1.00 92.62 99 ARG A O 1
ATOM 814 N N . ARG A 1 100 ? -6.941 3.699 -13.402 1.00 89.06 100 ARG A N 1
ATOM 815 C CA . ARG A 1 100 ? -6.254 4.069 -14.648 1.00 89.06 100 ARG A CA 1
ATOM 816 C C . ARG A 1 100 ? -5.588 2.861 -15.304 1.00 89.06 100 ARG A C 1
ATOM 818 O O . ARG A 1 100 ? -5.703 2.701 -16.510 1.00 89.06 100 ARG A 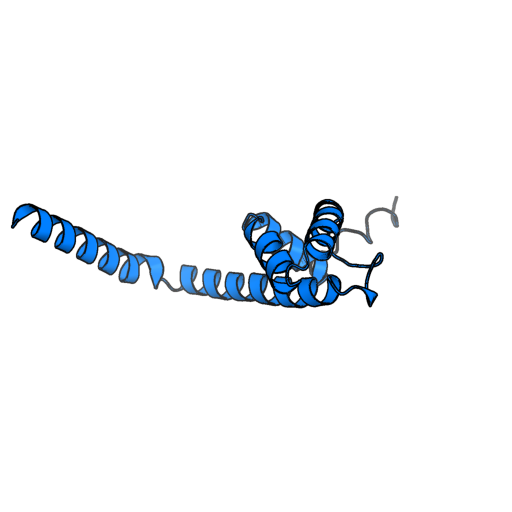O 1
ATOM 825 N N . ILE A 1 101 ? -4.918 2.026 -14.515 1.00 88.19 101 ILE A N 1
ATOM 826 C CA . ILE A 1 101 ? -4.241 0.810 -14.985 1.00 88.19 101 ILE A CA 1
ATOM 827 C C . ILE A 1 101 ? -5.244 -0.224 -15.497 1.00 88.19 101 ILE A C 1
ATOM 829 O O . ILE A 1 101 ? -5.016 -0.842 -16.531 1.00 88.19 101 ILE A O 1
ATOM 833 N N . ARG A 1 102 ? -6.373 -0.389 -14.802 1.00 88.75 102 ARG A N 1
ATOM 834 C CA . ARG A 1 102 ? -7.431 -1.330 -15.195 1.00 88.75 102 ARG A CA 1
ATOM 835 C C . ARG A 1 102 ? -8.255 -0.861 -16.395 1.00 88.75 102 ARG A C 1
ATOM 837 O O . ARG A 1 102 ? -9.036 -1.641 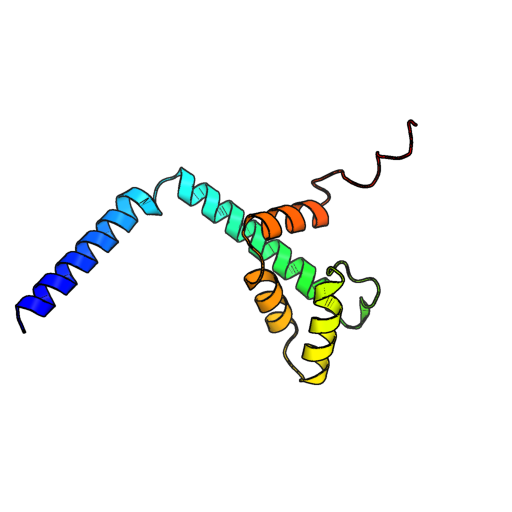-16.926 1.00 88.75 102 ARG A O 1
ATOM 844 N N . GLY A 1 103 ? -8.088 0.391 -16.822 1.00 86.25 103 GLY A N 1
ATOM 845 C CA . GLY A 1 103 ? -8.908 0.991 -17.872 1.00 86.25 103 GLY A CA 1
ATOM 846 C C . GLY A 1 103 ? -10.323 1.360 -17.410 1.00 86.25 103 GLY A C 1
ATOM 847 O O . GLY A 1 103 ? -11.148 1.735 -18.235 1.00 86.25 103 GLY A O 1
ATOM 848 N N . ASP A 1 104 ? -10.602 1.326 -16.102 1.00 84.38 104 ASP A N 1
ATOM 849 C CA . ASP A 1 104 ? -11.917 1.648 -15.524 1.00 84.38 104 ASP A CA 1
ATOM 850 C C . ASP A 1 104 ? -12.292 3.128 -15.709 1.00 84.38 104 ASP A C 1
ATOM 852 O O . ASP A 1 104 ? -13.443 3.524 -15.529 1.00 84.38 104 ASP A O 1
ATOM 856 N N . THR A 1 105 ? -11.312 3.985 -16.010 1.00 71.56 105 THR A N 1
ATOM 857 C CA . THR A 1 105 ? -11.541 5.406 -16.290 1.00 71.56 105 THR A CA 1
ATOM 858 C C . THR A 1 105 ? -11.207 5.723 -17.753 1.00 71.56 105 THR A C 1
ATOM 860 O O . THR A 1 105 ? -10.031 5.691 -18.111 1.00 71.56 105 THR A O 1
ATOM 863 N N . PRO A 1 106 ? -12.179 6.143 -18.587 1.00 57.34 106 PRO A N 1
ATOM 864 C CA . PRO A 1 106 ? -11.975 6.436 -20.016 1.00 57.34 106 PRO A CA 1
ATOM 865 C C . PRO A 1 106 ? -11.209 7.744 -20.308 1.00 57.34 106 PRO A C 1
ATOM 867 O O . PRO A 1 106 ? -11.209 8.251 -21.432 1.00 57.34 106 PRO A O 1
ATOM 870 N N . ARG A 1 107 ? -10.550 8.344 -19.312 1.00 55.31 107 ARG A N 1
ATOM 871 C CA . ARG A 1 107 ? -9.974 9.691 -19.411 1.00 55.31 107 ARG A CA 1
ATOM 872 C C . ARG A 1 107 ? -8.615 9.667 -20.125 1.00 55.31 107 ARG A C 1
ATOM 874 O O . ARG A 1 107 ? -7.593 9.845 -19.476 1.00 55.31 107 ARG A O 1
ATOM 881 N N . SER A 1 108 ? -8.630 9.417 -21.441 1.00 54.78 108 SER A N 1
ATOM 882 C CA . SER A 1 108 ? -7.598 9.837 -22.417 1.00 54.78 108 SER A CA 1
ATOM 883 C C . SER A 1 108 ? -7.917 9.520 -23.901 1.00 54.78 108 SER A C 1
ATOM 885 O O . SER A 1 108 ? -7.067 9.800 -24.741 1.00 54.78 108 SER A O 1
ATOM 887 N N . LEU A 1 109 ? -9.078 8.959 -24.278 1.00 48.22 109 LEU A N 1
ATOM 888 C CA . LEU A 1 109 ? -9.399 8.718 -25.707 1.00 48.22 109 LEU A CA 1
ATOM 889 C C . LEU A 1 109 ? -10.519 9.609 -26.279 1.00 48.22 109 LEU A C 1
ATOM 891 O O . LEU A 1 109 ? -10.768 9.561 -27.476 1.00 48.22 109 LEU A O 1
ATOM 895 N N . VAL A 1 110 ? -11.184 10.440 -25.464 1.00 47.44 110 VAL A N 1
ATOM 896 C CA . VAL A 1 110 ? -12.411 11.169 -25.872 1.00 47.44 110 VAL A CA 1
ATOM 897 C C . VAL A 1 110 ? -12.325 12.683 -25.636 1.00 47.44 110 VAL A C 1
ATOM 899 O O . VAL A 1 110 ? -13.335 13.326 -25.393 1.00 47.44 110 VAL A O 1
ATOM 902 N N . SER A 1 111 ? -11.135 13.286 -25.670 1.00 42.34 111 SER A N 1
ATOM 903 C CA . SER A 1 111 ? -11.022 14.753 -25.568 1.00 42.34 111 SER A CA 1
ATOM 904 C C . SER A 1 111 ? -10.566 15.446 -26.849 1.00 42.34 111 SER A C 1
ATOM 906 O O . SER A 1 111 ? -10.213 16.603 -26.748 1.00 42.34 111 SER A O 1
ATOM 908 N N . ASN A 1 112 ? -10.530 14.767 -28.007 1.00 40.69 112 ASN A N 1
ATOM 909 C CA . ASN A 1 112 ? -10.080 15.362 -29.282 1.00 40.69 112 ASN A CA 1
ATOM 910 C C . ASN A 1 112 ? -10.746 14.752 -30.543 1.00 40.69 112 ASN A C 1
ATOM 912 O O . ASN A 1 112 ? -10.157 14.790 -31.616 1.00 40.69 112 ASN A O 1
ATOM 916 N N . ILE A 1 113 ? -11.926 14.122 -30.449 1.00 50.88 113 ILE A N 1
ATOM 917 C CA . ILE A 1 113 ? -12.608 13.564 -31.647 1.00 50.88 113 ILE A CA 1
ATOM 918 C C . ILE A 1 113 ? -13.880 14.352 -32.013 1.00 50.88 113 ILE A C 1
ATOM 920 O O . ILE A 1 113 ? -14.425 14.155 -33.092 1.00 50.88 113 ILE A O 1
ATOM 924 N N . LEU A 1 114 ? -14.337 15.279 -31.166 1.00 45.97 114 LEU A N 1
ATOM 925 C CA . LEU A 1 114 ? -15.533 16.091 -31.425 1.00 45.97 114 LEU A CA 1
ATOM 926 C C . LEU A 1 114 ? -15.351 17.559 -31.002 1.00 45.97 114 LEU A C 1
ATOM 928 O O . LEU A 1 114 ? -16.251 18.112 -30.382 1.00 45.97 114 LEU A O 1
ATOM 932 N N . ASP A 1 115 ? -14.208 18.158 -31.340 1.00 44.50 115 ASP A N 1
ATOM 933 C CA . ASP A 1 115 ? -14.052 19.618 -31.438 1.00 44.50 115 ASP A CA 1
ATOM 934 C C . ASP A 1 115 ? -13.449 19.962 -32.808 1.00 44.50 115 ASP A C 1
ATOM 936 O O . ASP A 1 115 ? -12.432 19.323 -33.174 1.00 44.50 115 ASP A O 1
#

Radius of gyration: 21.02 Å; chains: 1; bounding box: 42×27×72 Å

Foldseek 3Di:
DVVVVVVVVVVVVVVVCCCVVPCPPPVNVVVVVVLVVLLVVQLVQQLVLLDPVNPPVGPPDPVLVVVSVVCVVVVHDSSVSSVVVLVPDDPVRSVVSSCVVVVVDVPPPPPPPPD

Secondary structure (DSSP, 8-state):
-HHHHHHHHHHHHHHHHHIIIIIT-HHHHHHHHHHHHHHHHHHHHHHHHTSGGGTTT-SS-HHHHHHHHHHHTTT--HHHHHHHHHHTS-HHHHHHHHHHHHT-S-TTSSSSS--

Sequence (115 aa):
MKALEVVQQQIEILKHLTKFYVITNSGLMQQQLGQKRVVRELFEEFYSQSAPEVQPQSAIPSPYRERLKGYRDRDVPRARFVADLIASLTERQAVALHRRIRGDTPRSLVSNILD

Organism: NCBI:txid1364945

pLDDT: mean 88.19, std 13.54, range [40.69, 98.38]